Protein AF-A0A5N5PGS9-F1 (afdb_monomer_lite)

Sequence (115 aa):
MVTAQFVPQKRSKVSPEVLALEHYHILDRSIRNVLSTELAELTMAQLVDGLPLAASGWDARGTLLRRGHPLTEHETLCNGVLEQTRAFRESFHPTMLFFYSYVRYILYAVVGSVY

Secondary structure (DSSP, 8-state):
------------EE-GGGS-HHHHHHHHHHHHHHHTSHHHHHHHHHHHHTS--HHHHHHSTT----TT-GGGG--SPPTTHHHHHHHHHHH--GGG--EES---------S-S--

Structure (mmCIF, N/CA/C/O backbone):
data_AF-A0A5N5PGS9-F1
#
_entry.id   AF-A0A5N5PGS9-F1
#
loop_
_atom_site.group_PDB
_atom_site.id
_atom_site.type_symbol
_atom_site.label_atom_id
_atom_site.label_alt_id
_atom_site.label_comp_id
_atom_site.label_asym_id
_atom_site.label_entity_id
_atom_site.label_seq_id
_atom_site.pdbx_PDB_ins_code
_atom_site.Cartn_x
_atom_site.Cartn_y
_atom_site.Cartn_z
_atom_site.occupancy
_atom_site.B_iso_or_equiv
_atom_site.auth_seq_id
_atom_site.auth_comp_id
_atom_site.auth_asym_id
_atom_site.auth_atom_id
_atom_site.pdbx_PDB_model_num
ATOM 1 N N . MET A 1 1 ? 35.443 29.647 -23.379 1.00 38.81 1 MET A N 1
ATOM 2 C CA . MET A 1 1 ? 34.221 29.601 -22.547 1.00 38.81 1 MET A CA 1
ATOM 3 C C . MET A 1 1 ? 33.164 28.829 -23.319 1.00 38.81 1 MET A C 1
ATOM 5 O O . MET A 1 1 ? 32.738 29.320 -24.353 1.00 38.81 1 MET A O 1
ATOM 9 N N . VAL A 1 2 ? 32.811 27.613 -22.893 1.00 38.75 2 VAL A N 1
ATOM 10 C CA . VAL A 1 2 ? 31.705 26.847 -23.494 1.00 38.75 2 VAL A CA 1
ATOM 11 C C . VAL A 1 2 ? 30.492 27.041 -22.598 1.00 38.75 2 VAL A C 1
ATOM 13 O O . VAL A 1 2 ? 30.464 26.566 -21.466 1.00 38.75 2 VAL A O 1
ATOM 16 N N . THR A 1 3 ? 29.517 27.794 -23.085 1.00 43.09 3 THR A N 1
ATOM 17 C CA . THR A 1 3 ? 28.230 27.983 -22.422 1.00 43.09 3 THR A CA 1
ATOM 18 C C . THR A 1 3 ? 27.414 26.715 -22.647 1.00 43.09 3 THR A C 1
ATOM 20 O O . THR A 1 3 ? 26.886 26.496 -23.735 1.00 43.09 3 THR A O 1
ATOM 23 N N . ALA A 1 4 ? 27.332 25.847 -21.638 1.00 52.31 4 ALA A N 1
ATOM 24 C CA . ALA A 1 4 ? 26.377 24.748 -21.657 1.00 52.31 4 ALA A CA 1
ATOM 25 C C . ALA A 1 4 ? 24.968 25.351 -21.573 1.00 52.31 4 ALA A C 1
ATOM 27 O O . ALA A 1 4 ? 24.530 25.809 -20.518 1.00 52.31 4 ALA A O 1
ATOM 28 N N . GLN A 1 5 ? 24.271 25.406 -22.705 1.00 45.62 5 GLN A N 1
ATOM 29 C CA . GLN A 1 5 ? 22.852 25.725 -22.724 1.00 45.62 5 GLN A CA 1
ATOM 30 C C . GLN A 1 5 ? 22.104 24.533 -22.125 1.00 45.62 5 GLN A C 1
ATOM 32 O O . GLN A 1 5 ? 22.076 23.447 -22.703 1.00 45.62 5 GLN A O 1
ATOM 37 N N . PHE A 1 6 ? 21.511 24.725 -20.947 1.00 52.50 6 PHE A N 1
ATOM 38 C CA . PHE A 1 6 ? 20.537 23.783 -20.415 1.00 52.50 6 PHE A CA 1
ATOM 39 C C . PHE A 1 6 ? 19.303 23.838 -21.317 1.00 52.50 6 PHE A C 1
ATOM 41 O O . PHE A 1 6 ? 18.481 24.745 -21.207 1.00 52.50 6 PHE A O 1
ATOM 48 N N . VAL A 1 7 ? 19.197 22.890 -22.247 1.00 53.72 7 VAL A N 1
ATOM 49 C CA . VAL A 1 7 ? 17.957 22.658 -22.984 1.00 53.72 7 VAL A CA 1
ATOM 50 C C . VAL A 1 7 ? 16.989 22.018 -21.988 1.00 53.72 7 VAL A C 1
ATOM 52 O O . VAL A 1 7 ? 17.275 20.915 -21.516 1.00 53.72 7 VAL A O 1
ATOM 55 N N . PRO A 1 8 ? 15.872 22.669 -21.616 1.00 53.31 8 PRO A N 1
ATOM 56 C CA . PRO A 1 8 ? 14.907 22.056 -20.719 1.00 53.31 8 PRO A CA 1
ATOM 57 C C . PRO A 1 8 ? 14.343 20.811 -21.402 1.00 53.31 8 PRO A C 1
ATOM 59 O O . PRO A 1 8 ? 13.555 20.895 -22.345 1.00 53.31 8 PRO A O 1
ATOM 62 N N . GLN A 1 9 ? 14.782 19.639 -20.946 1.00 59.25 9 GLN A N 1
ATOM 63 C CA . GLN A 1 9 ? 14.288 18.374 -21.459 1.00 59.25 9 GLN A CA 1
ATOM 64 C C . GLN A 1 9 ? 12.796 18.291 -21.124 1.00 59.25 9 GLN A C 1
ATOM 66 O O . GLN A 1 9 ? 12.389 18.373 -19.961 1.00 59.25 9 GLN A O 1
ATOM 71 N N . LYS A 1 10 ? 11.962 18.208 -22.164 1.00 62.56 10 LYS A N 1
ATOM 72 C CA . LYS A 1 10 ? 10.506 18.160 -22.031 1.00 62.56 10 LYS A CA 1
ATOM 73 C C . LYS A 1 10 ? 10.140 16.983 -21.128 1.00 62.56 10 LYS A C 1
ATOM 75 O O . LYS A 1 10 ? 10.522 15.849 -21.405 1.00 62.56 10 LYS A O 1
ATOM 80 N N . ARG A 1 11 ? 9.399 17.253 -20.049 1.00 69.94 11 ARG A N 1
ATOM 81 C CA . ARG A 1 11 ? 8.867 16.210 -19.163 1.00 69.94 11 ARG A CA 1
ATOM 82 C C . ARG A 1 11 ? 8.008 15.272 -20.002 1.00 69.94 11 ARG A C 1
ATOM 84 O O . ARG A 1 11 ? 6.943 15.675 -20.467 1.00 69.94 11 ARG A O 1
ATOM 91 N N . SER A 1 12 ? 8.472 14.048 -20.201 1.00 80.06 12 SER A N 1
ATOM 92 C CA . SER A 1 12 ? 7.680 13.000 -20.834 1.00 80.06 12 SER A CA 1
ATOM 93 C C . SER A 1 12 ? 7.246 12.005 -19.767 1.00 80.06 12 SER A C 1
ATOM 95 O O . SER A 1 12 ? 7.990 11.741 -18.821 1.00 80.06 12 SER A O 1
ATOM 97 N N . LYS A 1 13 ? 6.008 11.521 -19.866 1.00 85.94 13 LYS A N 1
ATOM 98 C CA . LYS A 1 13 ? 5.545 10.395 -19.058 1.00 85.94 13 LYS A CA 1
ATOM 99 C C . LYS A 1 13 ? 5.927 9.119 -19.799 1.00 85.94 13 LYS A C 1
ATOM 101 O O . LYS A 1 13 ? 5.603 8.995 -20.975 1.00 85.94 13 LYS A O 1
ATOM 106 N N . VAL A 1 14 ? 6.609 8.210 -19.119 1.00 89.12 14 VAL A N 1
ATOM 107 C CA . VAL A 1 14 ? 7.016 6.904 -19.642 1.00 89.12 14 VAL A CA 1
ATOM 108 C C . 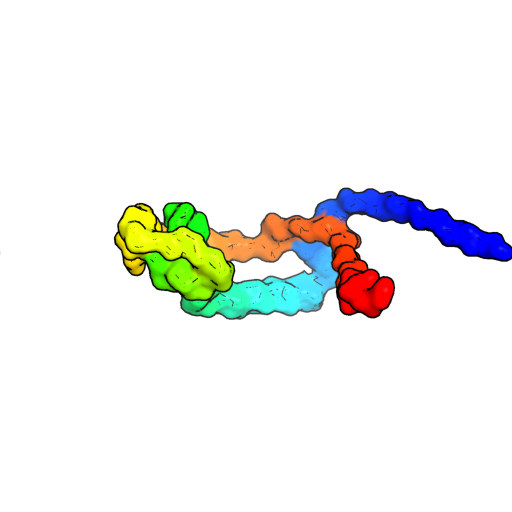VAL A 1 14 ? 6.347 5.801 -18.829 1.00 89.12 14 VAL A C 1
ATOM 110 O O . VAL A 1 14 ? 6.200 5.927 -17.613 1.00 89.12 14 VAL A O 1
ATOM 113 N N . SER A 1 15 ? 5.918 4.743 -19.507 1.00 90.19 15 SER A N 1
ATOM 114 C CA . SER A 1 15 ? 5.420 3.507 -18.891 1.00 90.19 15 SER A CA 1
ATOM 115 C C . SER A 1 15 ? 6.572 2.501 -18.768 1.00 90.19 15 SER A C 1
ATOM 117 O O . SER A 1 15 ? 7.498 2.566 -19.582 1.00 90.19 15 SER A O 1
ATOM 119 N N . PRO A 1 16 ? 6.542 1.550 -17.816 1.00 91.81 16 PRO A N 1
ATOM 120 C CA . PRO A 1 16 ? 7.497 0.440 -17.755 1.00 91.81 16 PRO A CA 1
ATOM 121 C C . PRO A 1 16 ? 7.653 -0.385 -19.038 1.00 91.81 16 PRO A C 1
ATOM 123 O O . PRO A 1 16 ? 8.637 -1.104 -19.160 1.00 91.81 16 PRO A O 1
ATOM 126 N N . GLU A 1 17 ? 6.740 -0.268 -20.004 1.00 90.56 17 GLU A N 1
ATOM 127 C CA . GLU A 1 17 ? 6.852 -0.896 -21.333 1.00 90.56 17 GLU A CA 1
ATOM 128 C C . GLU A 1 17 ? 8.114 -0.493 -22.108 1.00 90.56 17 GLU A C 1
ATOM 130 O O . GLU A 1 17 ? 8.541 -1.214 -23.003 1.00 90.56 17 GLU A O 1
ATOM 135 N N . VAL A 1 18 ? 8.740 0.640 -21.767 1.00 90.69 18 VAL A N 1
ATOM 136 C CA . VAL A 1 18 ? 10.005 1.066 -22.392 1.00 90.69 18 VAL A CA 1
ATOM 137 C C . VAL A 1 18 ? 11.215 0.248 -21.925 1.00 90.69 18 VAL A C 1
ATOM 139 O O . VAL A 1 18 ? 12.302 0.391 -22.484 1.00 90.69 18 VAL A O 1
ATOM 142 N N . LEU A 1 19 ? 11.065 -0.559 -20.870 1.00 91.62 19 LEU A N 1
ATOM 143 C CA . LEU A 1 19 ? 12.144 -1.375 -20.325 1.00 91.62 19 LEU A CA 1
ATOM 144 C C . LEU A 1 19 ? 12.408 -2.595 -21.211 1.00 91.62 19 LEU A C 1
ATOM 146 O O . LEU A 1 19 ? 11.489 -3.212 -21.745 1.00 91.62 19 LEU A O 1
ATOM 150 N N . ALA A 1 20 ? 13.678 -2.997 -21.292 1.00 95.62 20 ALA A N 1
ATOM 151 C CA . ALA A 1 20 ? 14.027 -4.308 -21.828 1.00 95.62 20 ALA A CA 1
ATOM 152 C C . ALA A 1 20 ? 13.320 -5.415 -21.027 1.00 95.62 20 ALA A C 1
ATOM 154 O O . ALA A 1 20 ? 13.124 -5.282 -19.816 1.00 95.62 20 ALA A O 1
ATOM 155 N N . LEU A 1 21 ? 12.981 -6.518 -21.699 1.00 95.00 21 LEU A N 1
ATOM 156 C CA . LEU A 1 21 ? 12.162 -7.596 -21.136 1.00 95.00 21 LEU A CA 1
ATOM 157 C C . LEU A 1 21 ? 12.702 -8.126 -19.794 1.00 95.00 21 LEU A C 1
ATOM 159 O O . LEU A 1 21 ? 11.942 -8.316 -18.847 1.00 95.00 21 LEU A O 1
ATOM 163 N N . GLU A 1 22 ? 14.019 -8.301 -19.682 1.00 96.62 22 GLU A N 1
ATOM 164 C CA . GLU A 1 22 ? 14.689 -8.740 -18.450 1.00 96.62 22 GLU A CA 1
ATOM 165 C C . GLU A 1 22 ? 14.482 -7.768 -17.275 1.00 96.62 22 GLU A C 1
ATOM 167 O O . GLU A 1 22 ? 14.137 -8.185 -16.168 1.00 96.62 22 GLU A O 1
ATOM 172 N N . HIS A 1 23 ? 14.603 -6.462 -17.523 1.00 94.75 23 HIS A N 1
ATOM 173 C CA . HIS A 1 23 ? 14.388 -5.426 -16.515 1.00 94.75 23 HIS A CA 1
ATOM 174 C C . HIS A 1 23 ? 12.909 -5.296 -16.146 1.00 94.75 23 HIS A C 1
ATOM 176 O O . HIS A 1 23 ? 12.586 -5.111 -14.972 1.00 94.75 23 HIS A O 1
ATOM 182 N N . TYR A 1 24 ? 12.009 -5.441 -17.123 1.00 94.94 24 TYR A N 1
ATOM 183 C CA . TYR A 1 24 ? 10.569 -5.459 -16.880 1.00 94.94 24 TYR A CA 1
ATOM 184 C C . TYR A 1 24 ? 10.176 -6.614 -15.950 1.00 94.94 24 TYR A C 1
ATOM 186 O O . TYR A 1 24 ? 9.470 -6.395 -14.969 1.00 94.94 24 TYR A O 1
ATOM 194 N N . HIS A 1 25 ? 10.677 -7.829 -16.197 1.00 95.50 25 HIS A N 1
ATOM 195 C CA . HIS A 1 25 ? 10.382 -8.984 -15.346 1.00 95.50 25 HIS A CA 1
ATOM 196 C C . HIS A 1 25 ? 10.896 -8.819 -13.914 1.00 95.50 25 HIS A C 1
ATOM 198 O O . HIS A 1 25 ? 10.201 -9.190 -12.965 1.00 95.50 25 HIS A O 1
ATOM 204 N N . ILE A 1 26 ? 12.091 -8.246 -13.736 1.00 96.56 26 ILE A N 1
ATOM 205 C CA . ILE A 1 26 ? 12.627 -7.949 -12.401 1.00 96.56 26 ILE A CA 1
ATOM 206 C C . ILE A 1 26 ? 11.737 -6.931 -11.681 1.00 96.56 26 ILE A C 1
ATOM 208 O O . ILE A 1 26 ? 11.426 -7.121 -10.503 1.00 96.56 26 ILE A O 1
ATOM 212 N N . LEU A 1 27 ? 11.298 -5.879 -12.378 1.00 94.44 27 LEU A N 1
ATOM 213 C CA . LEU A 1 27 ? 10.398 -4.870 -11.822 1.00 94.44 27 LEU A CA 1
ATOM 214 C C . LEU A 1 27 ? 9.043 -5.473 -11.428 1.00 94.44 27 LEU A C 1
ATOM 216 O O . LEU A 1 27 ? 8.616 -5.289 -10.289 1.00 94.44 27 LEU A O 1
ATOM 220 N N . ASP A 1 28 ? 8.394 -6.213 -12.331 1.00 95.19 28 ASP A N 1
ATOM 221 C CA . ASP A 1 28 ? 7.102 -6.864 -12.080 1.00 95.19 28 ASP A CA 1
ATOM 222 C C . ASP A 1 28 ? 7.178 -7.790 -10.860 1.00 95.19 28 ASP A C 1
ATOM 224 O O . ASP A 1 28 ? 6.394 -7.650 -9.919 1.00 95.19 28 ASP A O 1
ATOM 228 N N . ARG A 1 29 ? 8.194 -8.661 -10.807 1.00 96.06 29 ARG A N 1
ATOM 229 C CA . ARG A 1 29 ? 8.420 -9.547 -9.660 1.00 96.06 29 ARG A CA 1
ATOM 230 C C . ARG A 1 29 ? 8.643 -8.769 -8.365 1.00 96.06 29 ARG A C 1
ATOM 232 O O . ARG A 1 29 ? 8.101 -9.144 -7.329 1.00 96.06 29 ARG A O 1
ATOM 239 N N . SER A 1 30 ? 9.436 -7.701 -8.409 1.00 96.44 30 SER A N 1
ATOM 240 C CA . SER A 1 30 ? 9.729 -6.892 -7.222 1.00 96.44 30 SER A CA 1
ATOM 241 C C . SER A 1 30 ? 8.470 -6.218 -6.682 1.00 96.44 30 SER A C 1
ATOM 243 O O . SER A 1 30 ? 8.227 -6.265 -5.478 1.00 96.44 30 SER A O 1
ATOM 245 N N . ILE A 1 31 ? 7.635 -5.657 -7.562 1.00 95.12 31 ILE A N 1
ATOM 246 C CA . ILE A 1 31 ? 6.358 -5.059 -7.163 1.00 95.12 31 ILE A CA 1
ATOM 247 C C . ILE A 1 31 ? 5.440 -6.129 -6.565 1.00 95.12 31 ILE A C 1
ATOM 249 O O . ILE A 1 31 ? 4.937 -5.938 -5.461 1.00 95.12 31 ILE A O 1
ATOM 253 N N . ARG A 1 32 ? 5.278 -7.284 -7.224 1.00 94.81 32 ARG A N 1
ATOM 254 C CA . ARG A 1 32 ? 4.449 -8.389 -6.709 1.00 94.81 32 ARG A CA 1
ATOM 255 C C . ARG A 1 32 ? 4.890 -8.858 -5.322 1.00 94.81 32 ARG A C 1
ATOM 257 O O . ARG A 1 32 ? 4.036 -9.049 -4.464 1.00 94.81 32 ARG A O 1
ATOM 264 N N . ASN A 1 33 ? 6.196 -8.981 -5.081 1.00 96.31 33 ASN A N 1
ATOM 265 C CA . ASN A 1 33 ? 6.733 -9.365 -3.772 1.00 96.31 33 ASN A CA 1
ATOM 266 C C . ASN A 1 33 ? 6.393 -8.343 -2.674 1.00 96.31 33 ASN A C 1
ATOM 268 O O . ASN A 1 33 ? 6.081 -8.723 -1.548 1.00 96.31 33 ASN A O 1
ATOM 272 N N . VAL A 1 34 ? 6.450 -7.043 -2.982 1.00 95.94 34 VAL A N 1
ATOM 273 C CA . VAL A 1 34 ? 6.048 -5.997 -2.029 1.00 95.94 34 VAL A CA 1
ATOM 274 C C . VAL A 1 34 ? 4.544 -6.078 -1.767 1.00 95.94 34 VAL A C 1
ATOM 276 O O . VAL A 1 34 ? 4.121 -6.091 -0.611 1.00 95.94 34 VAL A O 1
ATOM 279 N N . LEU A 1 35 ? 3.737 -6.193 -2.825 1.00 94.94 35 LEU A N 1
ATOM 280 C CA . LEU A 1 35 ? 2.275 -6.246 -2.733 1.00 94.94 35 LEU A CA 1
ATOM 281 C C . LEU A 1 35 ? 1.741 -7.530 -2.074 1.00 94.94 35 LEU A C 1
ATOM 283 O O . LEU A 1 35 ? 0.602 -7.539 -1.609 1.00 94.94 35 LEU A O 1
ATOM 287 N N . SER A 1 36 ? 2.538 -8.601 -2.009 1.00 94.06 36 SER A N 1
ATOM 288 C CA . SER A 1 36 ? 2.184 -9.831 -1.288 1.00 94.06 36 SER A CA 1
ATOM 289 C C . SER A 1 36 ? 2.389 -9.744 0.226 1.00 94.06 36 SER A C 1
ATOM 291 O O . SER A 1 36 ? 2.047 -10.687 0.932 1.00 94.06 36 SER A O 1
ATOM 293 N N . THR A 1 37 ? 2.970 -8.657 0.740 1.00 97.31 37 THR A N 1
ATOM 294 C CA . THR A 1 37 ? 3.129 -8.479 2.189 1.00 97.31 37 THR A CA 1
ATOM 295 C C . THR A 1 37 ? 1.810 -8.074 2.846 1.00 97.31 37 THR A C 1
ATOM 297 O O . THR A 1 37 ? 1.031 -7.309 2.277 1.00 97.31 37 THR A O 1
ATOM 300 N N . GLU A 1 38 ? 1.586 -8.530 4.080 1.00 96.31 38 GLU A N 1
ATOM 301 C CA . GLU A 1 38 ? 0.416 -8.135 4.881 1.00 96.31 38 GLU A CA 1
ATOM 302 C C . GLU A 1 38 ? 0.366 -6.618 5.100 1.00 96.31 38 GLU A C 1
ATOM 304 O O . GLU A 1 38 ? -0.696 -6.009 5.009 1.00 96.31 38 GLU A O 1
ATOM 309 N N . LEU A 1 39 ? 1.528 -5.986 5.310 1.00 95.94 39 LEU A N 1
ATOM 310 C CA . LEU A 1 39 ? 1.627 -4.537 5.477 1.00 95.94 39 LEU A CA 1
ATOM 311 C C . LEU A 1 39 ? 1.161 -3.782 4.226 1.00 95.94 39 LEU A C 1
ATOM 313 O O . LEU A 1 39 ? 0.445 -2.786 4.343 1.00 95.94 39 LEU A O 1
ATOM 317 N N . ALA A 1 40 ? 1.553 -4.240 3.034 1.00 96.44 40 ALA A N 1
ATOM 318 C CA . ALA A 1 40 ? 1.101 -3.636 1.787 1.00 96.44 40 ALA A CA 1
ATOM 319 C C . ALA A 1 40 ? -0.397 -3.868 1.562 1.00 96.44 40 ALA A C 1
ATOM 321 O O . ALA A 1 40 ? -1.089 -2.923 1.192 1.00 96.44 40 ALA A O 1
ATOM 322 N N . GLU A 1 41 ? -0.914 -5.077 1.820 1.00 96.94 41 GLU A N 1
ATOM 323 C CA . GLU A 1 41 ? -2.354 -5.360 1.733 1.00 96.94 41 GLU A CA 1
ATOM 324 C C . GLU A 1 41 ? -3.152 -4.443 2.667 1.00 96.94 41 GLU A C 1
ATOM 326 O O . GLU A 1 41 ? -4.069 -3.765 2.212 1.00 96.94 41 GLU A O 1
ATOM 331 N N . LEU A 1 42 ? -2.753 -4.337 3.937 1.00 97.06 42 LEU A N 1
ATOM 332 C CA . LEU A 1 42 ? -3.421 -3.489 4.922 1.00 97.06 42 LEU A CA 1
ATOM 333 C C . LEU A 1 42 ? -3.339 -1.999 4.564 1.00 97.06 42 LEU A C 1
ATOM 335 O O . LEU A 1 42 ? -4.298 -1.256 4.761 1.00 97.06 42 LEU A O 1
ATOM 339 N N . THR A 1 43 ? -2.201 -1.549 4.037 1.00 96.44 43 THR A N 1
ATOM 340 C CA . THR A 1 43 ? -2.019 -0.153 3.616 1.00 96.44 43 THR A CA 1
ATOM 341 C C . THR A 1 43 ? -2.890 0.168 2.404 1.00 96.44 43 THR A C 1
ATOM 343 O O .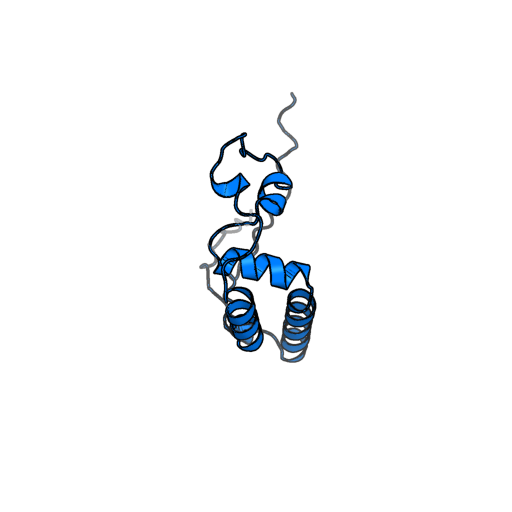 THR A 1 43 ? -3.568 1.192 2.393 1.00 96.44 43 THR A O 1
ATOM 346 N N . MET A 1 44 ? -2.922 -0.708 1.395 1.00 96.69 44 MET A N 1
ATOM 347 C CA . MET A 1 44 ? -3.819 -0.550 0.247 1.00 96.69 44 MET A CA 1
ATOM 348 C C . MET A 1 44 ? -5.285 -0.594 0.673 1.00 96.69 44 MET A C 1
ATOM 350 O O . MET A 1 44 ? -6.072 0.208 0.183 1.00 96.69 44 MET A O 1
ATOM 354 N N . ALA A 1 45 ? -5.637 -1.466 1.617 1.00 97.94 45 ALA A N 1
ATOM 355 C CA . ALA A 1 45 ? -6.993 -1.555 2.133 1.00 97.94 45 ALA A CA 1
ATOM 356 C C . ALA A 1 45 ? -7.437 -0.251 2.789 1.00 97.94 45 ALA A C 1
ATOM 358 O O . ALA A 1 45 ? -8.500 0.248 2.455 1.00 97.94 45 ALA A O 1
ATOM 359 N N . GLN A 1 46 ? -6.595 0.377 3.609 1.00 97.25 46 GLN A N 1
ATOM 360 C CA . GLN A 1 46 ? -6.882 1.704 4.167 1.00 97.25 46 GLN A CA 1
ATOM 361 C C . GLN A 1 46 ? -7.046 2.793 3.090 1.00 97.25 46 GLN A C 1
ATOM 363 O O . GLN A 1 46 ? -7.856 3.704 3.246 1.00 97.25 46 GLN A O 1
ATOM 368 N N . LEU A 1 47 ? -6.304 2.710 1.976 1.00 96.12 47 LEU A N 1
ATOM 369 C CA . LEU A 1 47 ? -6.485 3.628 0.843 1.00 96.12 47 LEU A CA 1
ATOM 370 C C . LEU A 1 47 ? -7.832 3.411 0.141 1.00 96.12 47 LEU A C 1
ATOM 372 O O . LEU A 1 47 ? -8.478 4.388 -0.229 1.00 96.12 47 LEU A O 1
ATOM 376 N N . VAL A 1 48 ? -8.250 2.154 -0.037 1.00 96.25 48 VAL A N 1
ATOM 377 C CA . VAL A 1 48 ? -9.551 1.793 -0.625 1.00 96.25 48 VAL A CA 1
ATOM 378 C C . VAL A 1 48 ? -10.705 2.176 0.305 1.00 96.25 48 VAL A C 1
ATOM 380 O O . VAL A 1 48 ? -11.716 2.685 -0.170 1.00 96.25 48 VAL A O 1
ATOM 383 N N . ASP A 1 49 ? -10.536 1.998 1.616 1.00 96.38 49 ASP A N 1
ATOM 384 C CA . ASP A 1 49 ? -11.478 2.439 2.655 1.00 96.38 49 ASP A CA 1
ATOM 385 C C .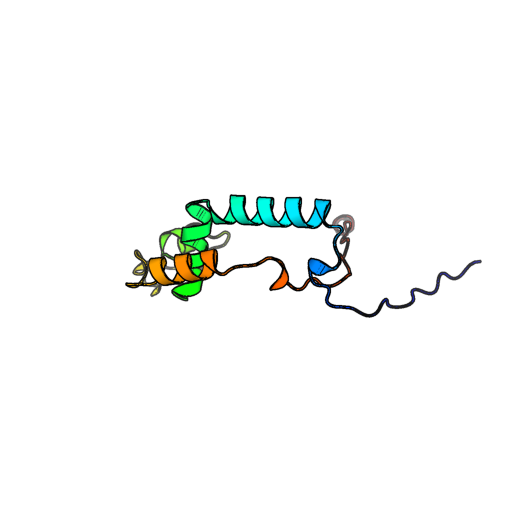 ASP A 1 49 ? -11.649 3.969 2.671 1.00 96.38 49 ASP A C 1
ATOM 387 O O . ASP A 1 49 ? -12.670 4.513 3.082 1.00 96.38 49 ASP A O 1
ATOM 391 N N . GLY A 1 50 ? -10.623 4.690 2.208 1.00 95.06 50 GLY A N 1
ATOM 392 C CA . GLY A 1 50 ? -10.577 6.150 2.198 1.00 95.06 50 GLY A CA 1
ATOM 393 C C . GLY A 1 50 ? -10.186 6.766 3.543 1.00 95.06 50 GLY A C 1
ATOM 394 O O . GLY A 1 50 ? -10.084 7.991 3.640 1.00 95.06 50 GLY A O 1
ATOM 395 N N . LEU A 1 51 ? -9.927 5.946 4.566 1.00 93.69 51 LEU A N 1
ATOM 396 C CA . LEU A 1 51 ? -9.495 6.372 5.893 1.00 93.69 51 LEU A CA 1
ATOM 397 C C . LEU A 1 51 ? -8.410 5.438 6.445 1.00 93.69 51 LEU A C 1
ATOM 399 O O . LEU A 1 51 ? -8.537 4.215 6.363 1.00 93.69 51 LEU A O 1
ATOM 403 N N . PRO A 1 52 ? -7.353 5.984 7.069 1.00 94.94 52 PRO A N 1
ATOM 404 C CA . PRO A 1 52 ? -6.410 5.157 7.802 1.00 94.94 52 PRO A CA 1
ATOM 405 C C . PRO A 1 52 ? -7.053 4.572 9.064 1.00 94.94 52 PRO A C 1
ATOM 407 O O . PRO A 1 52 ? -7.953 5.162 9.659 1.00 94.94 52 PRO A O 1
ATOM 410 N N . LEU A 1 53 ? -6.560 3.428 9.523 1.00 95.75 53 LEU A N 1
ATOM 411 C CA . LEU A 1 53 ? -6.870 2.918 10.850 1.00 95.75 53 LEU A CA 1
ATOM 412 C C . LEU A 1 53 ? -6.306 3.872 11.904 1.00 95.75 53 LEU A C 1
ATOM 414 O O . LEU A 1 53 ? -5.239 4.469 11.717 1.00 95.75 53 LEU A O 1
ATOM 418 N N . ALA A 1 54 ? -6.984 3.968 13.045 1.00 94.69 54 ALA A N 1
ATOM 419 C CA . ALA A 1 54 ? -6.565 4.790 14.174 1.00 94.69 54 ALA A CA 1
ATOM 420 C C . ALA A 1 54 ? -5.102 4.510 14.552 1.00 94.69 54 ALA A C 1
ATOM 422 O O . ALA A 1 54 ? -4.315 5.441 14.715 1.00 94.69 54 ALA A O 1
ATOM 423 N N . ALA A 1 55 ? -4.710 3.231 14.593 1.00 93.94 55 ALA A N 1
ATOM 424 C CA . ALA A 1 55 ? -3.336 2.804 14.859 1.00 93.94 55 ALA A CA 1
ATOM 425 C C . ALA A 1 55 ? -2.322 3.417 13.875 1.00 93.94 55 ALA A C 1
ATOM 427 O O . ALA A 1 55 ? -1.304 3.959 14.300 1.00 93.94 55 ALA A O 1
ATOM 428 N N . SER A 1 56 ? -2.621 3.406 12.572 1.00 93.56 56 SER A N 1
ATOM 429 C CA . SER A 1 56 ? -1.765 4.015 11.547 1.00 93.56 56 SER A CA 1
ATOM 430 C C . SER A 1 56 ? -1.705 5.540 11.672 1.00 93.56 56 SER A C 1
ATOM 432 O O . SER A 1 56 ? -0.658 6.142 11.442 1.00 93.56 56 SER A O 1
ATOM 434 N N . GLY A 1 57 ? -2.802 6.182 12.077 1.00 92.12 57 GLY A N 1
ATOM 435 C CA . GLY A 1 57 ? -2.823 7.619 12.343 1.00 92.12 57 GLY A CA 1
ATOM 436 C C . GLY A 1 57 ? -2.023 8.030 13.589 1.00 92.12 57 GLY A C 1
ATOM 437 O O . GLY A 1 57 ? -1.414 9.105 13.605 1.00 92.12 57 GLY A O 1
ATOM 438 N N . TRP A 1 58 ? -1.995 7.189 14.626 1.00 91.75 58 TRP A N 1
ATOM 439 C CA . TRP A 1 58 ? -1.193 7.417 15.832 1.00 91.75 58 TRP A CA 1
ATOM 440 C C . TRP A 1 58 ? 0.304 7.207 15.597 1.00 91.75 58 TRP A C 1
ATOM 442 O O . TRP A 1 58 ? 1.108 7.958 16.145 1.00 91.75 58 TRP A O 1
ATOM 452 N N . ASP A 1 59 ? 0.673 6.240 14.756 1.00 91.44 59 ASP A N 1
ATOM 453 C CA . ASP A 1 59 ? 2.071 5.937 14.414 1.00 91.44 59 ASP A CA 1
ATOM 454 C C . ASP A 1 59 ? 2.689 6.952 13.425 1.00 91.44 59 ASP A C 1
ATOM 456 O O . ASP A 1 59 ? 3.903 7.008 13.214 1.00 91.44 59 ASP A O 1
ATOM 460 N N . ALA A 1 60 ? 1.866 7.814 12.821 1.00 88.38 60 ALA A N 1
ATOM 461 C CA . ALA A 1 60 ? 2.331 8.814 11.872 1.00 88.38 60 ALA A CA 1
ATOM 462 C C . ALA A 1 60 ? 3.286 9.837 12.522 1.00 88.38 60 ALA A C 1
ATOM 464 O O . ALA A 1 60 ? 2.979 10.491 13.524 1.00 88.38 60 ALA A O 1
ATOM 465 N N . ARG A 1 61 ? 4.447 10.060 11.890 1.00 88.00 61 ARG A N 1
ATOM 466 C CA . ARG A 1 61 ? 5.400 11.099 12.310 1.00 88.00 61 ARG A CA 1
ATOM 467 C C . ARG A 1 61 ? 4.722 12.473 12.316 1.00 88.00 61 ARG A C 1
ATOM 469 O O . ARG A 1 61 ? 4.258 12.939 11.281 1.00 88.00 61 ARG A O 1
ATOM 476 N N . GLY A 1 62 ? 4.766 13.154 13.461 1.00 85.31 62 GLY A N 1
ATOM 477 C CA . GLY A 1 62 ? 4.162 14.481 13.612 1.00 85.31 62 GLY A CA 1
ATOM 478 C C . GLY A 1 62 ? 2.634 14.447 13.650 1.00 85.31 62 GLY A C 1
ATOM 479 O O . GLY A 1 62 ? 2.007 15.414 13.223 1.00 85.31 62 GLY A O 1
ATOM 480 N N . THR A 1 63 ? 2.049 13.337 14.120 1.00 83.75 63 THR A N 1
ATOM 481 C CA . THR A 1 63 ? 0.598 13.152 14.208 1.00 83.75 63 THR A CA 1
ATOM 482 C C . THR A 1 63 ? -0.106 14.367 14.818 1.00 83.75 63 THR A C 1
ATOM 484 O O . THR A 1 63 ? 0.284 14.904 15.856 1.00 83.75 63 THR A O 1
ATOM 487 N N . LEU A 1 64 ? -1.158 14.811 14.130 1.00 83.56 64 LEU A N 1
ATOM 488 C CA . LEU A 1 64 ? -2.047 15.884 14.575 1.00 83.56 64 LEU A CA 1
ATOM 489 C C . LEU A 1 64 ? -3.311 15.329 15.237 1.00 83.56 64 LEU A C 1
ATOM 491 O O . LEU A 1 64 ? -4.220 16.099 15.560 1.00 83.56 64 LEU A O 1
ATOM 495 N N . LEU A 1 65 ? -3.383 14.007 15.432 1.00 88.56 65 LEU A N 1
ATOM 496 C CA . LEU A 1 65 ? -4.503 13.393 16.120 1.00 88.56 65 LEU A CA 1
ATOM 497 C C . LEU A 1 65 ? -4.555 13.872 17.563 1.00 88.56 65 LEU A C 1
ATOM 499 O O . LEU A 1 65 ? -3.577 13.860 18.309 1.00 88.56 65 LEU A O 1
ATOM 503 N N . ARG A 1 66 ? -5.745 14.319 17.945 1.00 88.69 66 ARG A N 1
ATOM 504 C CA . ARG A 1 66 ? -6.079 14.730 19.302 1.00 88.69 66 ARG A CA 1
ATOM 505 C C . ARG A 1 66 ? -7.182 13.825 19.814 1.00 88.69 66 ARG A C 1
ATOM 507 O O . ARG A 1 66 ? -7.922 13.223 19.038 1.00 88.69 66 ARG A O 1
ATOM 514 N N . ARG A 1 67 ? -7.310 13.758 21.136 1.00 83.81 67 ARG A N 1
ATOM 515 C CA . ARG A 1 67 ? -8.406 13.036 21.783 1.00 83.81 67 ARG A CA 1
ATOM 516 C C . ARG A 1 67 ? -9.754 13.523 21.230 1.00 83.81 67 ARG A C 1
ATOM 518 O O . ARG A 1 67 ? -9.991 14.728 21.201 1.00 83.81 67 ARG A O 1
ATOM 525 N N . GLY A 1 68 ? -10.605 12.589 20.802 1.00 86.88 68 GLY A N 1
ATOM 526 C CA . GLY A 1 68 ? -11.922 12.877 20.221 1.00 86.88 68 GLY A CA 1
ATOM 527 C C . GLY A 1 68 ? -11.912 13.231 18.729 1.00 86.88 68 GLY A C 1
ATOM 528 O O . GLY A 1 68 ? -12.944 13.638 18.202 1.00 86.88 68 GLY A O 1
ATOM 529 N N . HIS A 1 69 ? -10.775 13.110 18.037 1.00 89.75 69 HIS A N 1
ATOM 530 C CA . HIS A 1 69 ? -10.752 13.213 16.579 1.00 89.75 69 HIS A CA 1
ATOM 531 C C . HIS A 1 69 ? -11.528 12.029 15.966 1.00 89.75 69 HIS A C 1
ATOM 533 O O . HIS A 1 69 ? -11.269 10.907 16.374 1.00 89.75 69 HIS A O 1
ATOM 539 N N . PRO A 1 70 ? -12.402 12.207 14.956 1.00 90.12 70 PRO A N 1
ATOM 540 C CA . PRO A 1 70 ? -13.249 11.120 14.438 1.00 90.12 70 PRO A CA 1
ATOM 541 C C . PRO A 1 70 ? -12.492 9.854 14.008 1.00 90.12 70 PRO A C 1
ATOM 543 O O . PRO A 1 70 ? -12.983 8.744 14.160 1.00 90.12 70 PRO A O 1
ATOM 546 N N . LEU A 1 71 ? -11.260 10.022 13.520 1.00 91.31 71 LEU A N 1
ATOM 547 C CA . LEU A 1 71 ? -10.373 8.911 13.164 1.00 91.31 71 LEU A CA 1
ATOM 548 C C . LEU A 1 71 ? -9.991 8.006 14.350 1.00 91.31 71 LEU A C 1
ATOM 550 O O . LEU A 1 71 ? -9.599 6.870 14.122 1.00 91.31 71 LEU A O 1
ATOM 554 N N . THR A 1 72 ? -10.068 8.476 15.602 1.00 91.94 72 THR A N 1
ATOM 555 C CA . THR A 1 72 ? -9.678 7.659 16.765 1.00 91.94 72 THR A CA 1
ATOM 556 C C . THR A 1 72 ? -10.574 6.447 16.957 1.00 91.94 72 THR A C 1
ATOM 558 O O . THR A 1 72 ? -10.115 5.471 17.529 1.00 91.94 72 THR A O 1
ATOM 561 N N . GLU A 1 73 ? -11.802 6.498 16.440 1.00 93.06 73 GLU A N 1
ATOM 562 C CA . GLU A 1 73 ? -12.773 5.401 16.497 1.00 93.06 73 GLU A CA 1
ATOM 563 C C . GLU A 1 73 ? -12.680 4.465 15.275 1.00 93.06 73 GLU A C 1
ATOM 565 O O . GLU A 1 73 ? -13.375 3.453 15.205 1.00 93.06 73 GLU A O 1
ATOM 570 N N . HIS A 1 74 ? -11.838 4.785 14.283 1.00 95.19 74 HIS A N 1
ATOM 571 C CA . HIS A 1 74 ? -11.675 3.974 13.075 1.00 95.19 74 HIS A CA 1
ATOM 572 C C . HIS A 1 74 ? -10.678 2.833 13.320 1.00 95.19 74 HIS A C 1
ATOM 574 O O . HIS A 1 74 ? -9.540 2.850 12.855 1.00 95.19 74 HIS A O 1
ATOM 580 N N . GLU A 1 75 ? -11.079 1.857 14.130 1.00 95.69 75 GLU A N 1
ATOM 581 C CA . GLU A 1 75 ? -10.201 0.761 14.567 1.00 95.69 75 GLU A CA 1
ATOM 582 C C . GLU A 1 75 ? -10.139 -0.411 13.581 1.00 95.69 75 GLU A C 1
ATOM 584 O O . GLU A 1 75 ? -9.189 -1.195 13.602 1.00 95.69 75 GLU A O 1
ATOM 589 N N . THR A 1 76 ? -11.136 -0.533 12.705 1.00 96.94 76 THR A N 1
ATOM 590 C CA . THR A 1 76 ? -11.268 -1.644 11.755 1.00 96.94 76 THR A CA 1
ATOM 591 C C . THR A 1 76 ? -11.665 -1.129 10.383 1.00 96.94 76 THR A C 1
ATOM 593 O O . THR A 1 76 ? -12.285 -0.075 10.280 1.00 96.94 76 THR A O 1
ATOM 596 N N . LEU A 1 77 ? -11.293 -1.879 9.344 1.00 97.44 77 LEU A N 1
ATOM 597 C CA . LEU A 1 77 ? -11.664 -1.554 7.971 1.00 97.44 77 LEU A CA 1
ATOM 598 C C . LEU A 1 77 ? -13.172 -1.719 7.755 1.00 97.44 77 LEU A C 1
ATOM 600 O O . LEU A 1 77 ? -13.789 -2.613 8.344 1.00 97.44 77 LEU A O 1
ATOM 604 N N . CYS A 1 78 ? -13.751 -0.936 6.846 1.00 96.3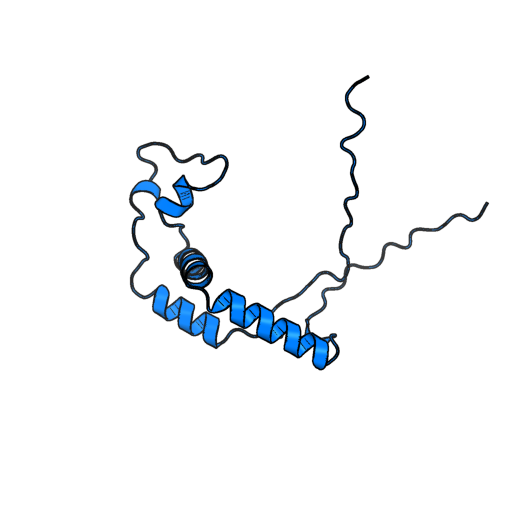1 78 CYS A N 1
ATOM 605 C CA . CYS A 1 78 ? -15.135 -1.144 6.434 1.00 96.31 78 CYS A CA 1
ATOM 606 C C . CYS A 1 78 ? -15.334 -2.514 5.754 1.00 96.31 78 CYS A C 1
ATOM 608 O O . CYS A 1 78 ? -14.450 -3.069 5.092 1.00 96.31 78 CYS A O 1
ATOM 610 N N . ASN A 1 79 ? -16.543 -3.066 5.893 1.00 97.44 79 ASN A N 1
ATOM 611 C CA . ASN A 1 79 ? -16.893 -4.370 5.325 1.00 97.44 79 ASN A CA 1
ATOM 612 C C . ASN A 1 79 ? -16.668 -4.406 3.802 1.00 97.44 79 ASN A C 1
ATOM 614 O O . ASN A 1 79 ? -17.119 -3.518 3.079 1.00 97.44 79 ASN A O 1
ATOM 618 N N . GLY A 1 80 ? -16.021 -5.462 3.303 1.00 96.88 80 GLY A N 1
ATOM 619 C CA . GLY A 1 80 ? -15.788 -5.669 1.869 1.00 96.88 80 GLY A CA 1
ATOM 620 C C . GLY A 1 80 ? -14.550 -4.965 1.299 1.00 96.88 80 GLY A C 1
ATOM 621 O O . GLY A 1 80 ? -14.220 -5.174 0.130 1.00 96.88 80 GLY A O 1
ATOM 622 N N . VAL A 1 81 ? -13.863 -4.120 2.076 1.00 97.88 81 VAL A N 1
ATOM 623 C CA . VAL A 1 81 ? -12.681 -3.376 1.607 1.00 97.88 8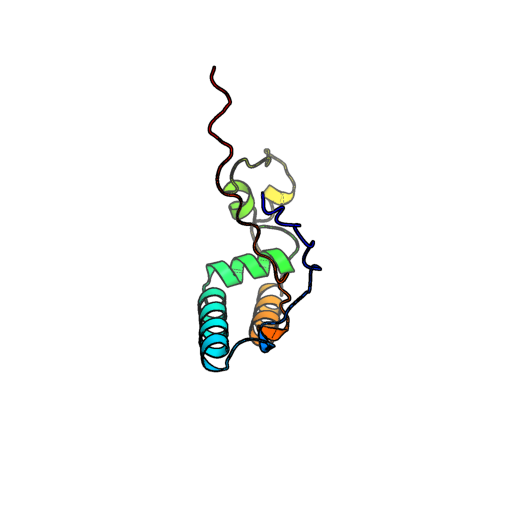1 VAL A CA 1
ATOM 624 C C . VAL A 1 81 ? -11.502 -4.307 1.323 1.00 97.88 81 VAL A C 1
ATOM 626 O O . VAL A 1 81 ? -10.789 -4.115 0.335 1.00 97.88 81 VAL A O 1
ATOM 629 N N . LEU A 1 82 ? -11.297 -5.342 2.142 1.00 97.19 82 LEU A N 1
ATOM 630 C CA . LEU A 1 82 ? -10.211 -6.308 1.937 1.00 97.19 82 LEU A CA 1
ATOM 631 C C . LEU A 1 82 ? -10.398 -7.103 0.644 1.00 97.19 82 LEU A C 1
ATOM 633 O O . LEU A 1 82 ? -9.446 -7.297 -0.109 1.00 97.19 82 LEU A O 1
ATOM 637 N N . GLU A 1 83 ? -11.622 -7.526 0.354 1.00 97.81 83 GLU A N 1
ATOM 638 C CA . GLU A 1 83 ? -11.979 -8.244 -0.866 1.00 97.81 83 GLU A CA 1
ATOM 639 C C . GLU A 1 83 ? -11.750 -7.365 -2.099 1.00 97.81 83 GLU A C 1
ATOM 641 O O . GLU A 1 83 ? -11.100 -7.799 -3.052 1.00 97.81 83 GLU A O 1
ATOM 646 N N . GLN A 1 84 ? -12.199 -6.106 -2.057 1.00 97.31 84 GLN A N 1
ATOM 647 C CA . GLN A 1 84 ? -11.950 -5.131 -3.125 1.00 97.31 84 GLN A CA 1
ATOM 648 C C . GLN A 1 84 ? -10.452 -4.882 -3.333 1.00 97.31 84 GLN A C 1
ATOM 650 O O . GLN A 1 84 ? -9.974 -4.832 -4.466 1.00 97.31 84 GLN A O 1
ATOM 655 N N . THR A 1 85 ? -9.694 -4.782 -2.242 1.00 96.88 85 THR A N 1
ATOM 656 C CA . THR A 1 85 ? -8.242 -4.574 -2.274 1.00 96.88 85 THR A CA 1
ATOM 657 C C . THR A 1 85 ? -7.518 -5.754 -2.911 1.00 96.88 85 THR A C 1
ATOM 659 O O . THR A 1 85 ? -6.632 -5.562 -3.745 1.00 96.88 85 THR A O 1
ATOM 662 N N . ARG A 1 86 ? -7.906 -6.984 -2.562 1.00 96.94 86 ARG A N 1
ATOM 663 C CA . ARG A 1 86 ? -7.341 -8.206 -3.150 1.00 96.94 86 ARG A CA 1
ATOM 664 C C . ARG A 1 86 ? -7.657 -8.305 -4.635 1.00 96.94 86 ARG A C 1
ATOM 666 O O . ARG A 1 86 ? -6.738 -8.534 -5.416 1.00 96.94 86 ARG A O 1
ATOM 673 N N . ALA A 1 87 ? -8.902 -8.029 -5.027 1.00 96.44 87 ALA A N 1
ATOM 674 C CA . ALA A 1 87 ? -9.302 -7.993 -6.431 1.00 96.44 87 ALA A CA 1
ATOM 675 C C . ALA A 1 87 ? -8.502 -6.944 -7.226 1.00 96.44 87 ALA A C 1
ATOM 677 O O . ALA A 1 87 ? -7.994 -7.235 -8.310 1.00 96.44 87 ALA A O 1
ATOM 678 N N . PHE A 1 88 ? -8.311 -5.743 -6.666 1.00 93.81 88 PHE A N 1
ATOM 679 C CA . PHE A 1 88 ? -7.465 -4.719 -7.277 1.00 93.81 88 PHE A CA 1
ATOM 680 C C . PHE A 1 88 ? -6.016 -5.199 -7.431 1.00 93.81 88 PHE A C 1
ATOM 682 O O . PHE A 1 88 ? -5.465 -5.120 -8.529 1.00 93.81 88 PHE A O 1
ATOM 689 N N . ARG A 1 89 ? -5.415 -5.751 -6.366 1.00 94.31 89 ARG A N 1
ATOM 690 C CA . ARG A 1 89 ? -4.042 -6.283 -6.384 1.00 94.31 89 ARG A CA 1
ATOM 691 C C . ARG A 1 89 ? -3.861 -7.358 -7.454 1.00 94.31 89 ARG A C 1
ATOM 693 O O . ARG A 1 89 ? -2.842 -7.364 -8.134 1.00 94.31 89 ARG A O 1
ATOM 700 N N . GLU A 1 90 ? -4.822 -8.263 -7.599 1.00 94.19 90 GLU A N 1
ATOM 701 C CA . GLU A 1 90 ? -4.778 -9.337 -8.598 1.00 94.19 90 GLU A CA 1
ATOM 702 C C . GLU A 1 90 ? -4.860 -8.808 -10.034 1.00 94.19 90 GLU A C 1
ATOM 704 O O . GLU A 1 90 ? -4.222 -9.363 -10.926 1.00 94.19 90 GLU A O 1
ATOM 709 N N . SER A 1 91 ? -5.586 -7.708 -10.249 1.00 93.56 91 SER A N 1
ATOM 710 C CA . SER A 1 91 ? -5.687 -7.034 -11.551 1.00 93.56 91 SER A CA 1
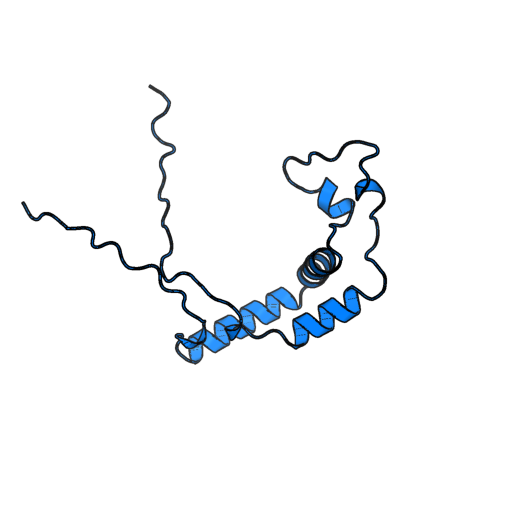ATOM 711 C C . SER A 1 91 ? -4.523 -6.084 -11.868 1.00 93.56 91 SER A C 1
ATOM 713 O O . SER A 1 91 ? -4.436 -5.562 -12.981 1.00 93.56 91 SER A O 1
ATOM 715 N N . PHE A 1 92 ? -3.643 -5.819 -10.898 1.00 92.75 92 PHE A N 1
ATOM 716 C CA . PHE A 1 92 ? -2.595 -4.816 -11.038 1.00 92.75 92 PHE A CA 1
ATOM 717 C C . PHE A 1 92 ? -1.497 -5.267 -12.010 1.00 92.75 92 PHE A C 1
ATOM 719 O O . PHE A 1 92 ? -0.899 -6.335 -11.864 1.00 92.75 92 PHE A O 1
ATOM 726 N N . HIS A 1 93 ? -1.156 -4.379 -12.945 1.00 92.12 93 HIS A N 1
ATOM 727 C CA . HIS A 1 93 ? -0.028 -4.539 -13.855 1.00 92.12 93 HIS A CA 1
ATOM 728 C C . HIS A 1 93 ? 0.903 -3.320 -13.797 1.00 92.12 93 HIS A C 1
ATOM 730 O O . HIS A 1 93 ? 0.420 -2.186 -13.823 1.00 92.12 93 HIS A O 1
ATOM 736 N N . PRO A 1 94 ? 2.242 -3.502 -13.804 1.00 92.50 94 PRO A N 1
ATOM 737 C CA . PRO A 1 94 ? 3.184 -2.380 -13.767 1.00 92.50 94 PRO A CA 1
ATOM 738 C C . PRO A 1 94 ? 2.995 -1.360 -14.897 1.00 92.50 94 PRO A C 1
ATOM 740 O O . PRO A 1 94 ? 3.303 -0.186 -14.719 1.00 92.50 94 PRO A O 1
ATOM 743 N N . THR A 1 95 ? 2.456 -1.776 -16.045 1.00 92.25 95 THR A N 1
ATOM 744 C CA . THR A 1 95 ? 2.183 -0.904 -17.203 1.00 92.25 95 THR A CA 1
ATOM 745 C C . THR A 1 95 ? 1.080 0.127 -16.951 1.00 92.25 95 THR A C 1
ATOM 747 O O . THR A 1 95 ? 0.963 1.090 -17.703 1.00 92.25 95 THR A O 1
ATOM 750 N N . MET A 1 96 ? 0.314 -0.020 -15.864 1.00 93.00 96 MET A N 1
ATOM 751 C CA . MET A 1 96 ? -0.635 0.992 -15.390 1.00 93.00 96 MET A CA 1
ATOM 752 C C . MET A 1 96 ? 0.068 2.218 -14.780 1.00 93.00 96 MET A C 1
ATOM 754 O O . MET A 1 96 ? -0.566 3.252 -14.567 1.00 93.00 96 MET A O 1
ATOM 758 N N . LEU A 1 97 ? 1.367 2.114 -14.468 1.00 91.00 97 LEU A N 1
ATOM 759 C CA . LEU A 1 97 ? 2.152 3.187 -13.865 1.00 91.00 97 LEU A CA 1
ATOM 760 C C . LEU A 1 97 ? 2.782 4.095 -14.926 1.00 91.00 97 LEU A C 1
ATOM 762 O O . LEU A 1 97 ? 3.284 3.639 -15.951 1.00 91.00 97 LEU A O 1
ATOM 766 N N . PHE A 1 98 ? 2.849 5.390 -14.615 1.00 90.38 98 PHE A N 1
ATOM 767 C CA . PHE A 1 98 ? 3.552 6.379 -15.426 1.00 90.38 98 PHE A CA 1
ATOM 768 C C . PHE A 1 98 ? 4.589 7.113 -14.589 1.00 90.38 98 PHE A C 1
ATOM 770 O O . PHE A 1 98 ? 4.278 7.696 -13.551 1.00 90.38 98 PHE A O 1
ATOM 777 N N . PHE A 1 99 ? 5.813 7.152 -15.093 1.00 85.62 99 PHE A N 1
ATOM 778 C CA . PHE A 1 99 ? 6.932 7.842 -14.477 1.00 85.62 99 PHE A CA 1
ATOM 779 C C . PHE A 1 99 ? 7.269 9.076 -15.296 1.00 85.62 99 PHE A C 1
ATOM 781 O O . PHE A 1 99 ? 7.235 9.051 -16.525 1.00 85.62 99 PHE A O 1
ATOM 788 N N . TYR A 1 100 ? 7.619 10.176 -14.638 1.00 85.44 100 TYR A N 1
ATOM 789 C CA . TYR A 1 100 ? 8.263 11.267 -15.358 1.00 85.44 100 TYR A CA 1
ATOM 790 C C . TYR A 1 100 ? 9.677 10.828 -15.728 1.00 85.44 100 TYR A C 1
ATOM 792 O O . TYR A 1 100 ? 10.420 10.353 -14.875 1.00 85.44 100 TYR A O 1
ATOM 800 N N . SER A 1 101 ? 10.066 11.030 -16.984 1.00 78.31 101 SER A N 1
ATOM 801 C CA . SER A 1 101 ? 11.368 10.642 -17.541 1.00 78.31 101 SER A CA 1
ATOM 802 C C . SER A 1 101 ? 12.570 11.400 -16.954 1.00 78.31 101 SER A C 1
ATOM 804 O O . SER A 1 101 ? 13.652 11.381 -17.529 1.00 78.31 101 SER A O 1
ATOM 806 N N . TYR A 1 102 ? 12.384 12.122 -15.851 1.00 75.19 102 TYR A N 1
ATOM 807 C CA . TYR A 1 102 ? 13.403 12.916 -15.187 1.00 75.19 102 TYR A CA 1
ATOM 808 C C . TYR A 1 102 ? 13.379 12.622 -13.688 1.00 75.19 102 TYR A C 1
ATOM 810 O O . TYR A 1 102 ? 12.370 12.852 -13.018 1.00 75.19 102 TYR A O 1
ATOM 818 N N . VAL A 1 103 ? 14.512 12.165 -13.156 1.00 61.44 103 VAL A N 1
ATOM 819 C CA . VAL A 1 103 ? 14.746 12.042 -11.715 1.00 61.44 103 VAL A CA 1
ATOM 820 C C . VAL A 1 103 ? 15.484 13.298 -11.263 1.00 61.44 103 VAL A C 1
ATOM 822 O O . VAL A 1 103 ? 16.607 13.558 -11.694 1.00 61.44 103 VAL A O 1
ATOM 825 N N . ARG A 1 104 ? 14.858 14.110 -10.404 1.00 50.12 104 ARG A N 1
ATOM 826 C CA . ARG A 1 104 ? 15.516 15.287 -9.825 1.00 50.12 104 ARG A CA 1
ATOM 827 C C . ARG A 1 104 ? 16.497 14.817 -8.754 1.00 50.12 104 ARG A C 1
ATOM 829 O O . ARG A 1 104 ? 16.091 14.555 -7.627 1.00 50.12 104 ARG A O 1
ATOM 836 N N . TYR A 1 105 ? 17.781 14.743 -9.090 1.00 48.41 105 TYR A N 1
ATOM 837 C CA . TYR A 1 105 ? 18.844 14.687 -8.088 1.00 48.41 105 TYR A CA 1
ATOM 838 C C . TYR A 1 105 ? 18.840 16.017 -7.320 1.00 48.41 105 TYR A C 1
ATOM 840 O O . TYR A 1 105 ? 19.342 17.025 -7.810 1.00 48.41 105 TYR A O 1
ATOM 848 N N . ILE A 1 106 ? 18.236 16.054 -6.131 1.00 51.00 106 ILE A N 1
ATOM 849 C CA . ILE A 1 106 ? 18.503 17.130 -5.172 1.00 51.00 106 ILE A CA 1
ATOM 850 C C . ILE A 1 106 ? 19.722 16.682 -4.367 1.00 51.00 106 ILE A C 1
ATOM 852 O O . ILE A 1 106 ? 19.600 16.012 -3.346 1.00 51.00 106 ILE A O 1
ATOM 856 N N . LEU A 1 107 ? 20.909 17.005 -4.881 1.00 40.59 107 LEU A N 1
ATOM 857 C CA . LEU A 1 107 ? 22.152 16.927 -4.125 1.00 40.59 107 LEU A CA 1
ATOM 858 C C . LEU A 1 107 ? 22.233 18.194 -3.249 1.00 40.59 107 LEU A C 1
ATOM 860 O O . LEU A 1 107 ? 22.237 19.302 -3.772 1.00 40.59 107 LEU A O 1
ATOM 864 N N . TYR A 1 108 ? 22.193 17.995 -1.931 1.00 44.25 108 TYR A N 1
ATOM 865 C CA . TYR A 1 108 ? 22.498 18.908 -0.818 1.00 44.25 108 TYR A CA 1
ATOM 866 C C . TYR A 1 108 ? 22.601 20.425 -1.084 1.00 44.25 108 TYR A C 1
ATOM 868 O O . TYR A 1 108 ? 23.601 20.922 -1.589 1.00 44.25 108 TYR A O 1
ATOM 876 N N . ALA A 1 109 ? 21.650 21.176 -0.519 1.00 41.75 109 ALA A N 1
ATOM 877 C CA . ALA A 1 109 ? 21.886 22.528 -0.008 1.00 41.75 109 ALA A CA 1
ATOM 878 C C . ALA A 1 109 ? 21.411 22.605 1.455 1.00 41.75 109 ALA A C 1
ATOM 880 O O . ALA A 1 109 ? 20.477 23.320 1.794 1.00 41.75 109 ALA A O 1
ATOM 881 N N . VAL A 1 110 ? 22.042 21.808 2.322 1.00 45.59 110 VAL A N 1
ATOM 882 C CA . VAL A 1 110 ? 22.075 22.054 3.776 1.00 45.59 110 VAL A CA 1
ATOM 883 C C . VAL A 1 110 ? 23.543 22.127 4.199 1.00 45.59 110 VAL A C 1
ATOM 885 O O . VAL A 1 110 ? 24.009 21.379 5.044 1.00 45.59 110 VAL A O 1
ATOM 888 N N . VAL A 1 111 ? 24.306 22.995 3.537 1.00 48.84 111 VAL A N 1
ATOM 889 C CA . VAL A 1 111 ? 25.563 23.546 4.060 1.00 48.84 111 VAL A CA 1
ATOM 890 C C . VAL A 1 111 ? 25.579 25.001 3.601 1.00 48.84 111 VAL A C 1
ATOM 892 O O . VAL A 1 111 ? 25.797 25.274 2.426 1.00 48.84 111 VAL A O 1
ATOM 895 N N . GLY A 1 112 ? 25.234 25.925 4.497 1.00 42.75 112 GLY A N 1
ATOM 896 C CA . GLY A 1 112 ? 25.169 27.354 4.165 1.00 42.75 112 GLY A CA 1
ATOM 897 C C . GLY A 1 112 ? 24.242 28.213 5.027 1.00 42.75 112 GLY A C 1
ATOM 898 O O . GLY A 1 112 ? 23.874 29.305 4.612 1.00 42.75 112 GLY A O 1
ATOM 899 N N . SER A 1 113 ? 23.822 27.754 6.207 1.00 39.28 113 SER A N 1
ATOM 900 C CA . SER A 1 113 ? 23.158 28.618 7.197 1.00 39.28 113 SER A CA 1
ATOM 901 C C . SER A 1 113 ? 23.725 28.394 8.590 1.00 39.28 113 SER A C 1
ATOM 903 O O . SER A 1 113 ? 22.992 28.097 9.519 1.00 39.28 113 SER A O 1
ATOM 905 N N . VAL A 1 114 ? 25.046 28.511 8.703 1.00 42.69 114 VAL A N 1
ATOM 906 C CA . VAL A 1 114 ? 25.725 29.063 9.880 1.00 42.69 114 VAL A CA 1
ATOM 907 C C . VAL A 1 114 ? 27.007 29.688 9.341 1.00 42.69 114 VAL A C 1
ATOM 909 O O . VAL A 1 114 ? 27.925 28.946 9.017 1.00 42.69 114 VAL A O 1
ATOM 912 N N . TYR A 1 115 ? 26.984 30.999 9.104 1.00 41.28 115 TYR A N 1
ATOM 913 C CA . TYR A 1 115 ? 28.013 32.008 9.396 1.00 41.28 115 TYR A CA 1
ATOM 914 C C . TYR A 1 115 ? 27.460 33.370 8.975 1.00 41.28 115 TYR A C 1
ATOM 916 O O . TYR A 1 115 ? 26.969 33.473 7.829 1.00 41.28 115 TYR A O 1
#

Foldseek 3Di:
DDPPPPPPDPWDKDALVVDDPVVQVVVQVVVLVVCPDPVNLLVLLCVQLVHHALVVLVPDDPRPDDPPDPNNPRHDGDPCSSVVSVVCSVVDDSRVDIDTPDDDPPDDPPPDPDD

Radius of gyration: 21.01 Å; chains: 1; bounding box: 51×42×45 Å

pLDDT: mean 83.72, std 18.83, range [38.75, 97.94]